Protein AF-A0AA42LUM4-F1 (afdb_monomer)

Organism: NCBI:txid217203

Sequence (64 aa):
MKRIDFSKLRESDIPLTTGVENNSGVMHVTRRDVCQAMLYVANGSVVDSTGDAVHARTRCRRLE

Structure (mmCIF, N/CA/C/O backbone):
data_AF-A0AA42LUM4-F1
#
_entry.id   AF-A0AA42LUM4-F1
#
loop_
_atom_site.group_PDB
_atom_site.id
_atom_site.type_symbol
_atom_site.label_atom_id
_atom_site.label_alt_id
_atom_site.label_comp_id
_atom_site.label_asym_id
_atom_site.label_entity_id
_atom_site.label_seq_id
_atom_site.pdbx_PDB_ins_code
_atom_site.Cartn_x
_atom_site.Cartn_y
_atom_site.Cartn_z
_atom_site.occupancy
_atom_site.B_iso_or_equiv
_atom_site.auth_seq_id
_atom_site.auth_comp_id
_atom_site.auth_asym_id
_atom_site.auth_atom_id
_atom_site.pdbx_PDB_model_num
ATOM 1 N N . MET A 1 1 ? 12.318 -4.303 4.566 1.00 51.28 1 MET A N 1
ATOM 2 C CA . MET A 1 1 ? 11.054 -3.536 4.665 1.00 51.28 1 MET A CA 1
ATOM 3 C C . MET A 1 1 ? 10.612 -3.484 6.126 1.00 51.28 1 MET A C 1
ATOM 5 O O . MET A 1 1 ? 10.547 -4.542 6.747 1.00 51.28 1 MET A O 1
ATOM 9 N N . LYS A 1 2 ? 10.366 -2.298 6.708 1.00 58.03 2 LYS A N 1
ATOM 10 C CA . LYS A 1 2 ? 9.740 -2.205 8.043 1.00 58.03 2 LYS A CA 1
ATOM 11 C C . LYS A 1 2 ? 8.301 -2.724 7.942 1.00 58.03 2 LYS A C 1
ATOM 13 O O . LYS A 1 2 ? 7.623 -2.468 6.951 1.00 58.03 2 LYS A O 1
ATOM 18 N N . ARG A 1 3 ? 7.855 -3.494 8.935 1.00 69.19 3 ARG A N 1
ATOM 19 C CA . ARG A 1 3 ? 6.509 -4.079 8.966 1.00 69.19 3 ARG A CA 1
ATOM 20 C C . ARG A 1 3 ? 5.488 -2.976 9.262 1.00 69.19 3 ARG A C 1
ATOM 22 O O . ARG A 1 3 ? 5.671 -2.236 10.224 1.00 69.19 3 ARG A O 1
ATOM 29 N N . ILE A 1 4 ? 4.448 -2.866 8.436 1.00 76.94 4 ILE A N 1
ATOM 30 C CA . ILE A 1 4 ? 3.348 -1.918 8.658 1.00 76.94 4 ILE A CA 1
ATOM 31 C C . ILE A 1 4 ? 2.579 -2.354 9.910 1.00 76.94 4 ILE A C 1
ATOM 33 O O . ILE A 1 4 ? 2.194 -3.519 10.040 1.00 76.94 4 ILE A O 1
ATOM 37 N N . ASP 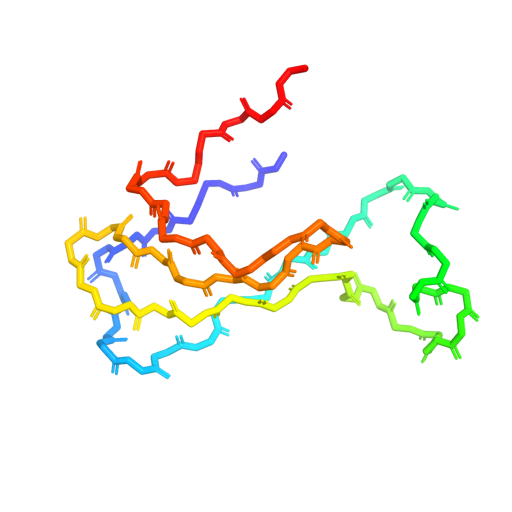A 1 5 ? 2.381 -1.419 10.834 1.00 83.00 5 ASP A N 1
ATOM 38 C CA . ASP A 1 5 ? 1.567 -1.616 12.029 1.00 83.00 5 ASP A CA 1
ATOM 39 C C . ASP A 1 5 ? 0.098 -1.320 11.703 1.00 83.00 5 ASP A C 1
ATOM 41 O O . ASP A 1 5 ? -0.372 -0.187 11.808 1.00 83.00 5 ASP A O 1
ATOM 45 N N . PHE A 1 6 ? -0.623 -2.357 11.275 1.00 81.12 6 PHE A N 1
ATOM 46 C CA . PHE A 1 6 ? -2.026 -2.245 10.868 1.00 81.12 6 PHE A CA 1
ATOM 47 C C . PHE A 1 6 ? -2.976 -1.863 12.010 1.00 81.12 6 PHE A C 1
ATOM 49 O O . PHE A 1 6 ? -4.094 -1.446 11.731 1.00 81.12 6 PHE A O 1
ATOM 56 N N . S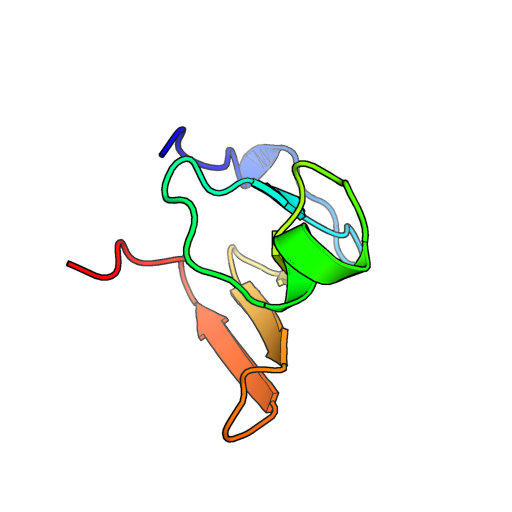ER A 1 7 ? -2.552 -1.957 13.278 1.00 84.00 7 SER A N 1
ATOM 57 C CA . SER A 1 7 ? -3.380 -1.535 14.420 1.00 84.00 7 SER A CA 1
ATOM 58 C C . SER A 1 7 ? -3.587 -0.018 14.484 1.00 84.00 7 SER A C 1
ATOM 60 O O . SER A 1 7 ? -4.502 0.456 15.153 1.00 84.00 7 SER A O 1
ATOM 62 N N . LYS A 1 8 ? -2.742 0.743 13.781 1.00 85.94 8 LYS A N 1
ATOM 63 C CA . LYS A 1 8 ? -2.772 2.210 13.755 1.00 85.94 8 LYS A CA 1
ATOM 64 C C . LYS A 1 8 ? -3.452 2.784 12.516 1.00 85.94 8 LYS A C 1
ATOM 66 O O . LYS A 1 8 ? -3.634 3.995 12.462 1.00 85.94 8 LYS A O 1
ATOM 71 N N . LEU A 1 9 ? -3.794 1.940 11.543 1.00 85.19 9 LEU A N 1
ATOM 72 C CA . LEU A 1 9 ? -4.414 2.365 10.291 1.00 85.19 9 LEU A CA 1
ATOM 73 C C . LEU A 1 9 ? -5.935 2.433 10.425 1.00 85.19 9 LEU A C 1
ATOM 75 O O . LEU A 1 9 ? -6.564 1.571 11.041 1.00 85.19 9 LEU A O 1
ATOM 79 N N . ARG A 1 10 ? -6.515 3.454 9.804 1.00 90.94 10 ARG A N 1
ATOM 80 C CA . ARG A 1 10 ? -7.952 3.679 9.668 1.00 90.94 10 ARG A CA 1
ATOM 81 C C . ARG A 1 10 ? -8.349 3.555 8.211 1.00 90.94 10 ARG A C 1
ATOM 83 O O . ARG A 1 10 ? -7.547 3.827 7.321 1.00 90.94 10 ARG A O 1
ATOM 90 N N . GLU A 1 11 ? -9.587 3.136 7.976 1.00 90.19 11 GLU A N 1
ATOM 91 C CA . GLU A 1 11 ? -10.139 3.076 6.622 1.00 90.19 11 GLU A CA 1
ATOM 92 C C . GLU A 1 11 ? -9.912 4.414 5.906 1.00 90.19 11 GLU A C 1
ATOM 94 O O . GLU A 1 11 ? -10.117 5.478 6.492 1.00 90.19 11 GLU A O 1
ATOM 99 N N . SER A 1 12 ? -9.511 4.354 4.638 1.00 88.25 12 SER A N 1
ATOM 100 C CA . SER A 1 12 ? -9.110 5.496 3.800 1.00 88.25 12 SER A CA 1
ATOM 101 C C . SER A 1 12 ? -7.707 6.065 4.038 1.00 88.25 12 SER A C 1
ATOM 103 O O . SER A 1 12 ? -7.301 6.966 3.302 1.00 88.25 12 SER A O 1
ATOM 105 N N . ASP A 1 13 ? -6.926 5.537 4.984 1.00 88.81 13 ASP A N 1
ATOM 106 C CA . ASP A 1 13 ? -5.505 5.878 5.074 1.00 88.81 13 ASP A CA 1
ATOM 107 C C . ASP A 1 13 ? -4.753 5.426 3.811 1.00 88.81 13 ASP A C 1
ATOM 109 O O . ASP A 1 13 ? -5.053 4.385 3.221 1.00 88.81 13 ASP A O 1
ATOM 113 N N . ILE A 1 14 ? -3.732 6.193 3.416 1.00 89.06 14 ILE A N 1
ATOM 114 C CA . ILE A 1 14 ? -2.907 5.907 2.235 1.00 89.06 14 ILE A CA 1
ATOM 115 C C . ILE A 1 14 ? -1.492 5.519 2.684 1.00 89.06 14 ILE A C 1
ATOM 117 O O . ILE A 1 14 ? -0.623 6.388 2.817 1.00 89.06 14 ILE A O 1
ATOM 121 N N . PRO A 1 15 ? -1.217 4.230 2.953 1.00 84.31 15 PRO A N 1
ATOM 122 C CA . PRO A 1 15 ? 0.144 3.763 3.173 1.00 84.31 15 PRO A CA 1
ATOM 123 C C . PRO A 1 15 ? 1.020 3.976 1.931 1.00 84.31 15 PRO A C 1
ATOM 125 O O . PRO A 1 15 ? 0.696 3.552 0.819 1.00 84.31 15 PRO A O 1
ATOM 128 N N . LEU A 1 16 ? 2.174 4.604 2.158 1.00 84.31 16 LEU A N 1
ATOM 129 C CA . LEU A 1 16 ? 3.204 4.839 1.152 1.00 84.31 16 LEU A CA 1
ATOM 130 C C . LEU A 1 16 ? 4.355 3.855 1.345 1.00 84.31 16 LEU A C 1
ATOM 132 O O . LEU A 1 16 ? 4.830 3.647 2.464 1.00 84.31 16 LEU A O 1
ATOM 136 N N . THR A 1 17 ? 4.821 3.275 0.245 1.00 77.75 17 THR A N 1
ATOM 137 C CA . THR A 1 17 ? 5.996 2.403 0.231 1.00 77.75 17 THR A CA 1
ATOM 138 C C . THR A 1 17 ? 7.161 3.144 -0.402 1.00 77.75 17 THR A C 1
ATOM 140 O O . THR A 1 17 ? 7.029 3.737 -1.476 1.00 77.75 17 THR A O 1
ATOM 143 N N . THR A 1 18 ? 8.303 3.106 0.281 1.00 76.06 18 THR A N 1
ATOM 144 C CA . THR A 1 18 ? 9.581 3.572 -0.249 1.00 76.06 18 THR A CA 1
ATOM 145 C C . THR A 1 18 ? 10.430 2.372 -0.658 1.00 76.06 18 THR A C 1
ATOM 147 O O . THR A 1 18 ? 10.463 1.348 0.032 1.00 76.06 18 THR A O 1
ATOM 150 N N . GLY A 1 19 ? 11.080 2.471 -1.814 1.00 67.56 19 GLY A N 1
ATOM 151 C CA . GLY A 1 19 ? 11.992 1.450 -2.324 1.00 67.56 19 GLY A CA 1
ATOM 152 C C . GLY A 1 19 ? 13.440 1.825 -2.026 1.00 67.56 19 GLY A C 1
ATOM 153 O O . GLY A 1 19 ? 13.794 2.996 -2.091 1.00 67.56 19 GLY A O 1
ATOM 154 N N . VAL A 1 20 ? 14.277 0.837 -1.699 1.00 58.59 20 VAL A N 1
ATOM 155 C CA .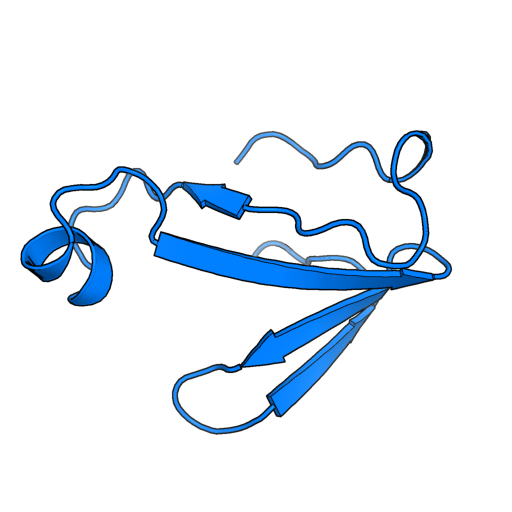 VAL A 1 20 ? 15.744 1.013 -1.593 1.00 58.59 20 VAL A CA 1
ATOM 156 C C . VAL A 1 20 ? 16.435 0.652 -2.914 1.00 58.59 20 VAL A C 1
ATOM 158 O O . VAL A 1 20 ? 17.568 1.050 -3.158 1.00 58.59 20 VAL A O 1
ATOM 161 N N . GLU A 1 21 ? 15.749 -0.078 -3.793 1.00 55.34 21 GLU A N 1
ATOM 162 C CA . GLU A 1 21 ? 16.302 -0.506 -5.072 1.00 55.34 21 GLU A CA 1
ATOM 163 C C . GLU A 1 21 ? 15.902 0.468 -6.182 1.00 55.34 21 GLU A C 1
ATOM 165 O O . GLU A 1 21 ? 14.724 0.771 -6.377 1.00 55.34 21 GLU A O 1
ATOM 170 N N . ASN A 1 22 ? 16.913 0.951 -6.904 1.00 48.72 22 ASN A N 1
ATOM 171 C CA . ASN A 1 22 ? 16.900 2.016 -7.913 1.00 48.72 22 ASN A CA 1
ATOM 172 C C . ASN A 1 22 ? 16.054 1.737 -9.177 1.00 48.72 22 ASN A C 1
ATOM 174 O O . ASN A 1 22 ? 16.376 2.249 -10.247 1.00 48.72 22 ASN A O 1
ATOM 178 N N . ASN A 1 23 ? 15.001 0.919 -9.104 1.00 50.91 23 ASN A N 1
ATOM 179 C CA . ASN A 1 23 ? 14.441 0.261 -10.284 1.00 50.91 23 ASN A CA 1
ATOM 180 C C . ASN A 1 23 ? 12.931 0.436 -10.497 1.00 50.91 23 ASN A C 1
ATOM 182 O O . ASN A 1 23 ? 12.327 -0.312 -11.259 1.00 50.91 23 ASN A O 1
ATOM 186 N N . SER A 1 24 ? 12.304 1.440 -9.875 1.00 60.69 24 SER A N 1
ATOM 187 C CA . SER A 1 24 ? 10.985 1.891 -10.333 1.00 60.69 24 SER A CA 1
ATOM 188 C C . SER A 1 24 ? 11.146 3.139 -11.200 1.00 60.69 24 SER A C 1
ATOM 190 O O . SER A 1 24 ? 11.685 4.156 -10.757 1.00 60.69 24 SER A O 1
ATOM 192 N N . GLY A 1 25 ? 10.669 3.084 -12.449 1.00 62.97 25 GLY A N 1
ATOM 193 C CA . GLY A 1 25 ? 10.650 4.251 -13.342 1.00 62.97 25 GLY A CA 1
ATOM 194 C C . GLY A 1 25 ? 9.936 5.458 -12.713 1.00 62.97 25 GLY A C 1
ATOM 195 O O . GLY A 1 25 ? 10.320 6.601 -12.945 1.00 62.97 25 GLY A O 1
ATOM 196 N N . VAL A 1 26 ? 8.973 5.202 -11.819 1.00 68.56 26 VAL A N 1
ATOM 197 C CA . VAL A 1 26 ? 8.269 6.219 -11.024 1.00 68.56 26 VAL A CA 1
ATOM 198 C C . VAL A 1 26 ? 9.231 7.054 -10.177 1.00 68.56 26 VAL A C 1
ATOM 200 O O . VAL A 1 26 ? 9.103 8.277 -10.163 1.00 68.56 26 VAL A O 1
ATOM 203 N N . MET A 1 27 ? 10.221 6.447 -9.515 1.00 67.06 27 MET A N 1
ATOM 204 C CA . MET A 1 27 ? 11.183 7.197 -8.695 1.00 67.06 27 MET A CA 1
ATOM 205 C C . MET A 1 27 ? 12.116 8.070 -9.543 1.00 67.06 27 MET A C 1
ATOM 207 O O . MET A 1 27 ? 12.389 9.212 -9.173 1.00 67.06 27 MET A O 1
ATOM 211 N N . HIS A 1 28 ? 12.536 7.579 -10.715 1.00 64.12 28 HIS A N 1
ATOM 212 C CA . HIS A 1 28 ? 13.331 8.363 -11.669 1.00 64.12 28 HIS A CA 1
ATOM 213 C C . HIS A 1 28 ? 12.577 9.599 -12.175 1.00 64.12 28 HIS A C 1
ATOM 215 O O . HIS A 1 28 ? 13.164 10.673 -12.306 1.00 64.12 28 HIS A O 1
ATOM 221 N N . VAL A 1 29 ? 11.273 9.464 -12.430 1.00 66.31 29 VAL A N 1
ATOM 222 C CA . VAL A 1 29 ? 10.437 10.561 -12.938 1.00 66.31 29 VAL A CA 1
ATOM 223 C C . VAL A 1 29 ? 10.061 11.549 -11.835 1.00 66.31 29 VAL A C 1
ATOM 225 O O . VAL A 1 29 ? 10.113 12.760 -12.039 1.00 66.31 29 VAL A O 1
ATOM 228 N N . THR A 1 30 ? 9.689 11.056 -10.654 1.00 69.06 30 THR A N 1
ATOM 229 C CA . THR A 1 30 ? 9.146 11.904 -9.582 1.00 69.06 30 THR A CA 1
ATOM 230 C C . THR A 1 30 ? 10.217 12.526 -8.687 1.00 69.06 30 THR A C 1
ATOM 232 O O . THR A 1 30 ? 9.905 13.471 -7.964 1.00 69.06 30 THR A O 1
ATOM 235 N N . ARG A 1 31 ? 11.473 12.046 -8.736 1.00 62.94 31 ARG A N 1
ATOM 236 C CA . ARG A 1 31 ? 12.569 12.443 -7.823 1.00 62.94 31 ARG A CA 1
ATOM 237 C C . ARG A 1 31 ? 12.173 12.335 -6.340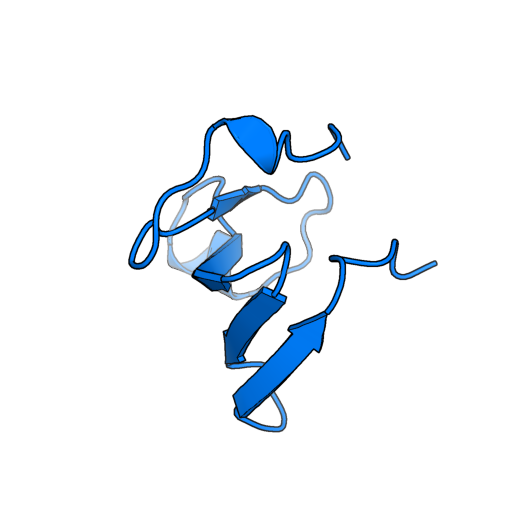 1.00 62.94 31 ARG A C 1
ATOM 239 O O . ARG A 1 31 ? 12.608 13.136 -5.514 1.00 62.94 31 ARG A O 1
ATOM 246 N N . ARG A 1 32 ? 11.288 11.391 -6.011 1.00 64.69 32 ARG A N 1
ATOM 247 C CA . ARG A 1 32 ? 10.794 11.129 -4.653 1.00 64.69 32 ARG A CA 1
ATOM 248 C C . ARG A 1 32 ? 11.147 9.710 -4.240 1.00 64.69 32 ARG A C 1
ATOM 250 O O . ARG A 1 32 ? 11.170 8.818 -5.077 1.00 64.69 32 ARG A O 1
ATOM 257 N N . ASP A 1 33 ? 11.307 9.511 -2.935 1.00 71.50 33 ASP A N 1
ATOM 258 C CA . ASP A 1 33 ? 11.614 8.206 -2.331 1.00 71.50 33 ASP A CA 1
ATOM 259 C C . ASP A 1 33 ? 10.408 7.249 -2.294 1.00 71.50 33 ASP A C 1
ATOM 261 O O . ASP A 1 33 ? 10.541 6.088 -1.913 1.00 71.50 33 ASP A O 1
ATOM 265 N N . VAL A 1 34 ? 9.217 7.732 -2.665 1.00 73.69 34 VAL A N 1
ATOM 266 C CA . VAL A 1 34 ? 7.963 6.969 -2.663 1.00 73.69 34 VAL A CA 1
ATOM 267 C C . VAL A 1 34 ? 7.747 6.349 -4.039 1.00 73.69 34 VAL A C 1
ATOM 269 O O . VAL A 1 34 ? 7.602 7.065 -5.028 1.00 73.69 34 VAL A O 1
ATOM 272 N N . CYS A 1 35 ? 7.687 5.020 -4.097 1.00 74.25 35 CYS A N 1
ATOM 273 C CA . CYS A 1 35 ? 7.502 4.273 -5.341 1.00 74.25 35 CYS A CA 1
ATOM 274 C C . CYS A 1 35 ? 6.075 3.744 -5.524 1.00 74.25 35 CYS A C 1
ATOM 276 O O . CYS A 1 35 ? 5.659 3.502 -6.655 1.00 74.25 35 CYS A O 1
ATOM 278 N N . GLN A 1 36 ? 5.321 3.571 -4.434 1.00 78.25 36 GLN A N 1
ATOM 279 C CA . GLN A 1 36 ? 3.978 3.000 -4.482 1.00 78.25 36 GLN A CA 1
ATOM 280 C C . GLN A 1 36 ? 3.083 3.564 -3.375 1.00 78.25 36 GLN A C 1
ATOM 282 O O . GLN A 1 36 ? 3.515 3.728 -2.233 1.00 78.25 36 GLN A O 1
ATOM 287 N N . ALA A 1 37 ? 1.820 3.814 -3.716 1.00 83.88 37 ALA A N 1
ATOM 288 C CA . ALA A 1 37 ? 0.759 4.190 -2.789 1.00 83.88 37 ALA A CA 1
ATOM 289 C C . ALA A 1 37 ? -0.358 3.144 -2.848 1.00 83.88 37 ALA A C 1
ATOM 291 O O . ALA A 1 37 ? -0.685 2.644 -3.925 1.00 83.88 37 ALA A O 1
ATOM 292 N N . MET A 1 38 ? -0.929 2.808 -1.696 1.00 87.56 38 MET A N 1
ATOM 293 C CA . MET A 1 38 ? -2.039 1.860 -1.582 1.00 87.56 38 MET A CA 1
ATOM 294 C C . MET A 1 38 ? -3.140 2.491 -0.731 1.00 87.56 38 MET A C 1
ATOM 296 O O . MET A 1 38 ? -2.840 3.303 0.137 1.00 87.56 38 MET A O 1
ATOM 300 N N . LEU A 1 39 ? -4.397 2.120 -0.956 1.00 89.12 39 LEU A N 1
ATOM 301 C CA . LEU A 1 39 ? -5.534 2.541 -0.140 1.00 89.12 39 LEU A CA 1
ATOM 302 C C . LEU A 1 39 ? -5.815 1.480 0.921 1.00 89.12 39 LEU A C 1
ATOM 304 O O . LEU A 1 39 ? -6.061 0.321 0.585 1.00 89.12 39 LEU A O 1
ATOM 308 N N . TYR A 1 40 ? -5.801 1.856 2.195 1.00 88.75 40 TYR A N 1
ATOM 309 C CA . TYR A 1 40 ? -6.211 0.964 3.269 1.00 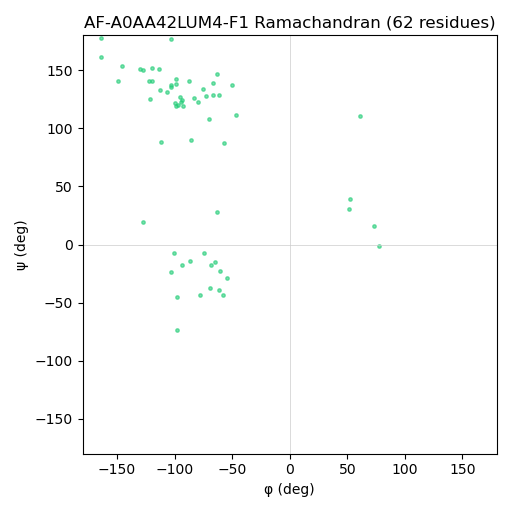88.75 40 TYR A CA 1
ATOM 310 C C . TYR A 1 40 ? -7.734 0.925 3.370 1.00 88.75 40 TYR A C 1
ATOM 312 O O . TYR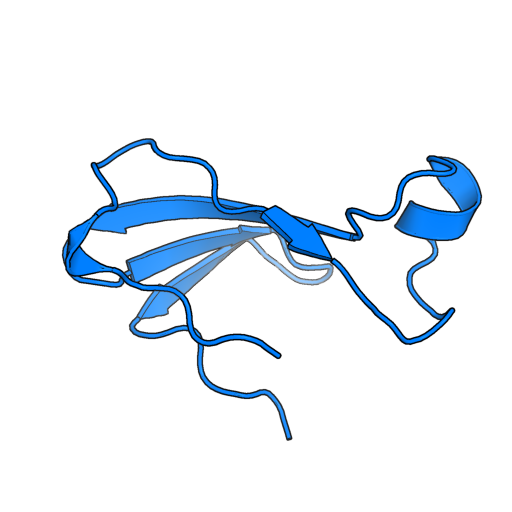 A 1 40 ? -8.379 1.956 3.552 1.00 88.75 40 TYR A O 1
ATOM 320 N N . VAL A 1 41 ? -8.303 -0.275 3.253 1.00 87.94 41 VAL A N 1
ATOM 321 C CA . VAL A 1 41 ? -9.754 -0.467 3.330 1.00 87.94 41 VAL A CA 1
ATOM 322 C C . VAL A 1 41 ? -10.122 -0.919 4.734 1.00 87.94 41 VAL A C 1
ATOM 324 O O . VAL A 1 41 ? -10.601 -0.105 5.501 1.00 87.94 41 VAL A O 1
ATOM 327 N N . ALA A 1 42 ? -9.841 -2.172 5.106 1.00 83.31 42 ALA A N 1
ATOM 328 C CA . ALA A 1 42 ? -10.113 -2.692 6.448 1.00 83.31 42 AL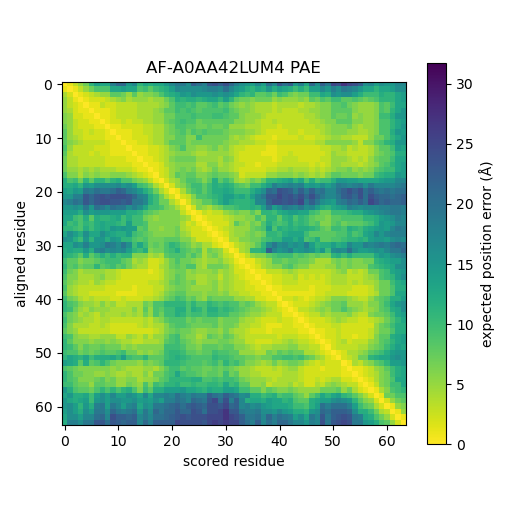A A CA 1
ATOM 329 C C . ALA A 1 42 ? -9.346 -3.995 6.722 1.00 83.31 42 ALA A C 1
ATOM 331 O O . ALA A 1 42 ? -8.935 -4.699 5.795 1.00 83.31 42 ALA A O 1
ATOM 332 N N . ASN A 1 43 ? -9.198 -4.364 7.999 1.00 82.81 43 ASN A N 1
ATOM 333 C CA . ASN A 1 43 ? -8.684 -5.672 8.441 1.00 82.81 43 ASN A CA 1
ATOM 334 C C . ASN A 1 43 ? -7.333 -6.079 7.819 1.00 82.81 43 ASN A C 1
ATOM 336 O O . ASN A 1 43 ? -7.123 -7.240 7.460 1.00 82.81 43 ASN A O 1
ATOM 340 N N . GLY A 1 44 ? -6.403 -5.132 7.654 1.00 77.94 44 GLY A N 1
ATOM 341 C CA . GLY A 1 44 ? -5.112 -5.427 7.017 1.00 77.94 44 GLY A CA 1
ATOM 342 C C . GLY A 1 44 ? -5.194 -5.635 5.500 1.00 77.94 44 GLY A C 1
ATOM 343 O O . GLY A 1 44 ? -4.259 -6.194 4.917 1.00 77.94 44 GLY A O 1
ATOM 344 N N . SER A 1 45 ? -6.299 -5.230 4.871 1.00 82.75 45 SER A N 1
ATOM 345 C CA . SER A 1 45 ? -6.493 -5.282 3.422 1.00 82.75 45 SER A CA 1
ATOM 346 C C . SER A 1 45 ? -6.229 -3.925 2.791 1.00 82.75 45 SER A C 1
ATOM 348 O O . SER A 1 45 ? -6.642 -2.884 3.309 1.00 82.75 45 SER A O 1
ATOM 350 N N . VAL A 1 46 ? -5.544 -3.957 1.656 1.00 86.62 46 VAL A N 1
ATOM 351 C CA . VAL A 1 46 ? -5.201 -2.778 0.867 1.00 86.62 46 VAL A CA 1
ATOM 352 C C . VAL A 1 46 ? -5.647 -2.965 -0.573 1.00 86.62 46 VAL A C 1
ATOM 354 O O . VAL A 1 46 ? -5.690 -4.090 -1.074 1.00 86.62 46 VAL A O 1
ATOM 357 N N . VAL A 1 47 ? -5.969 -1.859 -1.228 1.00 87.62 47 VAL A N 1
ATOM 358 C CA . VAL A 1 47 ? -6.230 -1.801 -2.664 1.00 87.62 47 VAL A CA 1
ATOM 359 C C . VAL A 1 47 ? -5.122 -1.001 -3.320 1.00 87.62 47 VAL A C 1
ATOM 361 O O . VAL A 1 47 ? -4.772 0.082 -2.852 1.00 87.62 47 VAL A O 1
ATOM 364 N N . ASP A 1 48 ? -4.569 -1.521 -4.406 1.00 86.38 48 ASP A N 1
ATOM 365 C CA . ASP A 1 48 ? -3.539 -0.826 -5.162 1.00 86.38 48 ASP A CA 1
ATOM 366 C C . ASP A 1 48 ? -3.626 -1.105 -6.657 1.00 86.38 48 ASP A C 1
ATOM 368 O O . ASP A 1 48 ? -4.128 -2.141 -7.096 1.00 86.38 48 ASP A O 1
ATOM 372 N N . SER A 1 49 ? -3.127 -0.152 -7.439 1.00 82.75 49 SER A N 1
ATOM 373 C CA . SER A 1 49 ? -2.949 -0.326 -8.874 1.00 82.75 49 SER A CA 1
ATOM 374 C C . SER A 1 49 ? -1.532 -0.805 -9.137 1.00 82.75 49 SER A C 1
ATOM 376 O O . SER A 1 49 ? -0.557 -0.158 -8.752 1.00 82.75 49 SER A O 1
ATOM 378 N N . THR A 1 50 ? -1.434 -1.929 -9.826 1.00 79.75 50 THR A N 1
ATOM 379 C CA . THR A 1 50 ? -0.179 -2.455 -10.372 1.00 79.75 50 THR A CA 1
ATOM 380 C C . THR A 1 50 ? -0.122 -2.175 -11.874 1.00 79.75 50 THR A C 1
ATOM 382 O O . THR A 1 50 ? -1.079 -1.635 -12.430 1.00 79.75 50 THR A O 1
ATOM 385 N N . GLY A 1 51 ? 0.986 -2.523 -12.534 1.00 71.75 51 GLY A N 1
ATOM 386 C CA . GLY A 1 51 ? 1.113 -2.381 -13.991 1.00 71.75 51 GLY A CA 1
ATOM 387 C C . GLY A 1 51 ? 0.087 -3.195 -14.789 1.00 71.75 51 GLY A C 1
ATOM 388 O O . GLY A 1 51 ? -0.229 -2.814 -15.910 1.00 71.75 51 GLY A O 1
ATOM 389 N N . ASP A 1 52 ? -0.466 -4.255 -14.192 1.00 80.25 52 ASP A N 1
ATOM 390 C CA . ASP A 1 52 ? -1.386 -5.168 -14.875 1.00 80.25 52 ASP A CA 1
ATOM 391 C C . ASP A 1 52 ? -2.858 -4.853 -14.578 1.00 80.25 52 ASP A C 1
ATOM 393 O O . ASP A 1 52 ? -3.690 -4.829 -15.484 1.00 80.25 52 ASP A O 1
ATOM 397 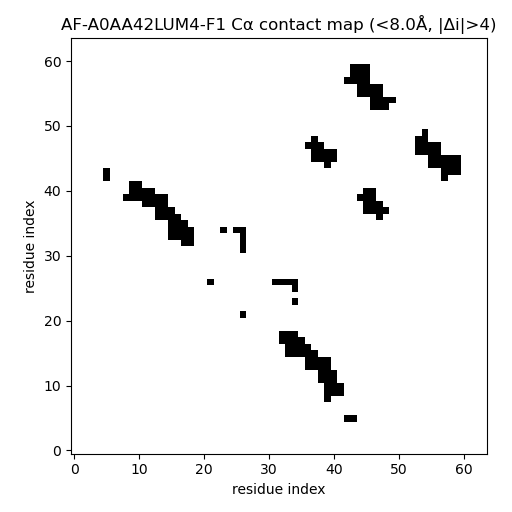N N . ALA A 1 53 ? -3.200 -4.613 -13.307 1.00 82.56 53 ALA A N 1
ATOM 398 C CA . ALA A 1 53 ? -4.573 -4.337 -12.880 1.00 82.56 53 ALA A CA 1
ATOM 399 C C . ALA A 1 53 ? -4.651 -3.710 -11.475 1.00 82.56 53 ALA A C 1
ATOM 401 O O . ALA A 1 53 ? -3.645 -3.552 -10.768 1.00 82.56 53 ALA A O 1
ATOM 402 N N . VAL A 1 54 ? -5.882 -3.388 -11.065 1.00 85.62 54 VAL A N 1
ATOM 403 C CA . VAL A 1 54 ? -6.238 -3.037 -9.685 1.00 85.62 54 VAL A CA 1
ATOM 404 C C . VAL A 1 54 ?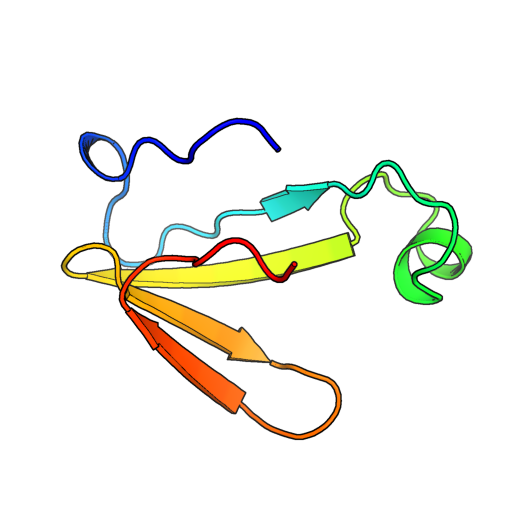 -6.454 -4.316 -8.884 1.00 85.62 54 VAL A C 1
ATOM 406 O O . VAL A 1 54 ? -7.263 -5.163 -9.261 1.00 85.62 54 VAL A O 1
ATOM 409 N N . HIS A 1 55 ? -5.758 -4.438 -7.757 1.00 84.88 55 HIS A N 1
ATOM 410 C CA . HIS A 1 55 ? -5.804 -5.619 -6.905 1.00 84.88 55 HIS A CA 1
ATOM 411 C C . HIS A 1 55 ? -6.236 -5.259 -5.483 1.00 84.88 55 HIS A C 1
ATOM 413 O O . HIS A 1 55 ? -5.800 -4.256 -4.922 1.00 84.88 55 HIS A O 1
ATOM 419 N N . ALA A 1 56 ? -7.061 -6.120 -4.880 1.00 83.12 56 ALA A N 1
ATOM 420 C CA . ALA A 1 56 ? -7.327 -6.118 -3.445 1.00 83.12 56 ALA A CA 1
ATOM 421 C C . ALA A 1 56 ? -6.466 -7.202 -2.785 1.00 83.12 56 ALA A C 1
ATOM 423 O O . ALA A 1 56 ? -6.575 -8.382 -3.122 1.00 83.12 56 ALA A O 1
ATOM 424 N N . ARG A 1 57 ? -5.584 -6.810 -1.862 1.00 78.88 57 ARG A N 1
ATOM 425 C CA . ARG A 1 57 ? -4.605 -7.704 -1.232 1.00 78.88 57 ARG A CA 1
ATOM 426 C C . ARG A 1 57 ? -4.792 -7.724 0.279 1.00 78.88 57 ARG A C 1
ATOM 428 O O . ARG A 1 57 ? -4.742 -6.688 0.938 1.00 78.88 57 ARG A O 1
ATOM 435 N N . THR A 1 58 ? -4.969 -8.917 0.842 1.00 64.94 58 THR A N 1
ATOM 436 C CA . THR A 1 58 ? -5.073 -9.122 2.293 1.00 64.94 58 THR A CA 1
ATOM 437 C C . THR A 1 58 ? -3.715 -9.531 2.849 1.00 64.94 58 THR A C 1
ATOM 439 O O . THR A 1 58 ? -3.182 -10.572 2.473 1.00 64.94 58 THR A O 1
ATOM 442 N N . ARG A 1 59 ? -3.180 -8.724 3.778 1.00 56.38 59 ARG A N 1
ATOM 443 C CA . ARG A 1 59 ? -1.791 -8.762 4.273 1.00 56.38 59 ARG A CA 1
ATOM 444 C C . ARG A 1 59 ? -0.790 -8.512 3.143 1.00 56.38 59 ARG A C 1
ATOM 446 O O . ARG A 1 59 ? -0.567 -9.373 2.301 1.00 56.38 59 ARG A O 1
ATOM 453 N N . CYS A 1 60 ? -0.131 -7.353 3.175 1.00 48.97 60 CYS A N 1
ATOM 454 C CA . CYS A 1 60 ? 1.023 -7.037 2.330 1.00 48.97 60 CYS A CA 1
ATOM 455 C C . CYS A 1 60 ? 2.130 -8.088 2.564 1.00 48.97 60 CYS A C 1
ATOM 457 O O . CYS A 1 60 ? 2.955 -7.957 3.472 1.00 48.97 60 CYS A O 1
ATOM 459 N N . ARG A 1 61 ? 2.078 -9.200 1.823 1.00 43.81 61 ARG A N 1
ATOM 460 C CA . ARG A 1 61 ? 3.023 -10.311 1.908 1.00 43.81 61 ARG A CA 1
ATOM 461 C C . ARG A 1 61 ? 4.304 -9.857 1.220 1.00 43.81 61 ARG A C 1
ATOM 463 O O . ARG A 1 61 ? 4.251 -9.254 0.153 1.00 43.81 61 ARG A O 1
ATOM 470 N N . ARG A 1 62 ? 5.434 -10.118 1.876 1.00 34.47 62 ARG A N 1
ATOM 471 C CA . ARG A 1 62 ? 6.779 -10.003 1.310 1.00 34.47 62 ARG A CA 1
ATOM 472 C C . ARG A 1 62 ? 6.758 -10.691 -0.061 1.00 34.47 62 ARG A C 1
ATOM 474 O O . ARG A 1 62 ? 6.521 -11.894 -0.105 1.00 34.47 62 ARG A O 1
ATOM 481 N N . LEU A 1 63 ? 6.884 -9.915 -1.136 1.00 32.12 63 LEU A N 1
ATOM 482 C CA . LEU A 1 63 ? 7.280 -10.459 -2.429 1.00 32.12 63 LEU A CA 1
ATOM 483 C C . LEU A 1 63 ? 8.750 -10.837 -2.230 1.00 32.12 63 LEU A C 1
ATOM 485 O O . LEU A 1 63 ? 9.570 -9.961 -1.945 1.00 32.12 63 LEU A O 1
ATOM 489 N N . GLU A 1 64 ? 9.008 -12.139 -2.158 1.00 33.28 64 GLU A N 1
ATOM 490 C CA . GLU A 1 64 ? 10.355 -12.703 -2.283 1.00 33.28 64 GLU A CA 1
ATOM 491 C C . GLU A 1 64 ? 10.752 -12.734 -3.756 1.00 33.28 64 GLU A C 1
ATOM 493 O O . GLU A 1 64 ? 9.846 -12.959 -4.594 1.00 33.28 64 GLU A O 1
#

Radius of gyration: 12.24 Å; Cα contacts (8 Å, |Δi|>4): 84; chains: 1; bounding box: 27×25×29 Å

Secondary structure (DSSP, 8-state):
-PPP-GGG--TT---EEE-SSS--HHHHHH-SSEEEE-EE-STTEEEEE-SS-EEEEES-----

Solvent-accessible surface area (backbone atoms only — not comparable to full-atom values): 4193 Å² total; per-residue (Å²): 131,86,80,82,66,61,91,79,64,51,67,74,38,69,57,72,40,66,64,93,64,94,76,50,72,59,26,74,73,66,76,42,68,60,64,47,67,32,40,30,55,57,95,56,25,34,38,36,76,55,100,87,49,77,45,81,43,74,54,92,66,84,83,124

Mean predicted aligned error: 8.29 Å

Nearest PDB structures (foldseek):
  8i2f-assembly1_B  TM=6.328E-01  e=8.923E-01  Bacillus subtilis subsp. subtilis str. 168
  6rwl-assembly1_D  TM=4.412E-01  e=1.012E+00  Simian immunodeficiency virus
  8fno-assembly1_G  TM=5.804E-01  e=3.330E+00  Homo sapiens
  8fnl-assembly1_G  TM=4.878E-01  e=2.147E+00  Homo sapiens
  7mhw-assembly1_A  TM=4.906E-01  e=5.165E+00  Escherichia coli

pLDDT: mean 73.09, std 15.02, range [32.12, 90.94]

Foldseek 3Di:
DPADPQVPDDAQDKDFDFDPDPDQVCCVVVVDRTRFIWGDHDDQWTWGADPVGIDIDRHPDPPD